Protein AF-A0A0M9DZN5-F1 (afdb_monomer_lite)

Foldseek 3Di:
DDDDDDDPDDDPPDPFAAQDLPPSPFGWDWDADPVRQTWIATPDPVGGDIGSFRWHQDADPPPRDRIWGWDQDPNFTKTARPDPVDGDIGTPVPVPVPPPPPPDDDDDDDDDDDDDDDDDDDDDDDDDDDDDDD

pLDDT: mean 73.16, std 16.52, range [38.44, 91.0]

Structure (mmCIF, N/CA/C/O backbone):
data_AF-A0A0M9DZN5-F1
#
_entry.id   AF-A0A0M9DZN5-F1
#
loop_
_atom_site.group_PDB
_atom_site.id
_atom_site.type_symbol
_atom_site.label_atom_id
_atom_site.label_alt_id
_atom_site.label_comp_id
_atom_site.label_asym_id
_atom_site.label_entity_id
_atom_site.label_seq_id
_atom_site.pdbx_PDB_ins_code
_atom_site.Cartn_x
_atom_site.Cartn_y
_atom_site.Cartn_z
_atom_site.occupancy
_atom_site.B_iso_or_equiv
_atom_site.auth_seq_id
_atom_site.auth_comp_id
_atom_site.auth_asym_id
_atom_site.auth_atom_id
_atom_site.pdbx_PDB_model_num
ATOM 1 N N . MET A 1 1 ? 23.462 50.304 5.799 1.00 62.47 1 MET A N 1
ATOM 2 C CA . MET A 1 1 ? 22.138 49.806 5.369 1.00 62.47 1 MET A CA 1
ATOM 3 C C . MET A 1 1 ? 22.236 48.296 5.269 1.00 62.47 1 MET A C 1
ATOM 5 O O . MET A 1 1 ? 23.051 47.802 4.502 1.00 62.47 1 MET A O 1
ATOM 9 N N . GLN A 1 2 ? 21.535 47.593 6.156 1.00 54.62 2 GLN A N 1
ATOM 10 C CA . GLN A 1 2 ? 21.585 46.137 6.301 1.00 54.62 2 GLN A CA 1
ATOM 11 C C . GLN A 1 2 ? 20.916 45.485 5.085 1.00 54.62 2 GLN A C 1
ATOM 13 O O . GLN A 1 2 ? 19.789 45.842 4.753 1.00 54.62 2 GLN A O 1
ATOM 18 N N . GLN A 1 3 ? 21.599 44.556 4.417 1.00 59.00 3 GLN A N 1
ATOM 19 C CA . GLN A 1 3 ? 20.988 43.719 3.384 1.00 59.00 3 GLN A CA 1
ATOM 20 C C . GLN A 1 3 ? 20.666 42.361 4.004 1.00 59.00 3 GLN A C 1
ATOM 22 O O . GLN A 1 3 ? 21.517 41.482 4.100 1.00 59.00 3 GLN A O 1
ATOM 27 N N . SER A 1 4 ? 19.429 42.226 4.471 1.00 64.88 4 SER A N 1
ATOM 28 C CA . SER A 1 4 ? 18.853 40.961 4.917 1.00 64.88 4 SER A CA 1
ATOM 29 C C . SER A 1 4 ? 18.334 40.210 3.693 1.00 64.88 4 SER A C 1
ATOM 31 O O . SER A 1 4 ? 17.321 40.604 3.118 1.00 64.88 4 SER A O 1
ATOM 33 N N . LEU A 1 5 ? 19.008 39.135 3.284 1.00 70.44 5 LEU A N 1
ATOM 34 C CA . LEU A 1 5 ? 18.506 38.234 2.247 1.00 70.44 5 LEU A CA 1
ATOM 35 C C . LEU A 1 5 ? 18.124 36.898 2.887 1.00 70.44 5 LEU A C 1
ATOM 37 O O . LEU A 1 5 ? 18.961 36.140 3.368 1.00 70.44 5 LEU A O 1
ATOM 41 N N . ASN A 1 6 ? 16.813 36.666 2.922 1.00 66.25 6 ASN A N 1
ATOM 42 C CA . ASN A 1 6 ? 16.161 35.501 3.502 1.00 66.25 6 ASN A CA 1
ATOM 43 C C . ASN A 1 6 ? 16.467 34.224 2.703 1.00 66.25 6 ASN A C 1
ATOM 45 O O . ASN A 1 6 ? 16.288 34.177 1.484 1.00 66.25 6 ASN A O 1
ATOM 49 N N . ALA A 1 7 ? 16.872 33.171 3.414 1.00 58.88 7 ALA A N 1
ATOM 50 C CA . ALA A 1 7 ? 17.073 31.832 2.877 1.00 58.88 7 ALA A CA 1
ATOM 51 C C . ALA A 1 7 ? 15.742 31.235 2.386 1.00 58.88 7 ALA A C 1
ATOM 53 O O . ALA A 1 7 ? 14.807 31.023 3.161 1.00 58.88 7 ALA A O 1
ATOM 54 N N . LYS A 1 8 ? 15.662 30.941 1.087 1.00 58.28 8 LYS A N 1
ATOM 55 C CA . LYS A 1 8 ? 14.544 30.214 0.479 1.00 58.28 8 LYS A CA 1
ATOM 56 C C . LYS A 1 8 ? 14.625 28.746 0.913 1.00 58.28 8 LYS A C 1
ATOM 58 O O . LYS A 1 8 ? 15.401 27.977 0.356 1.00 58.28 8 LYS A O 1
ATOM 63 N N . ARG A 1 9 ? 13.842 28.358 1.924 1.00 55.88 9 ARG A N 1
ATOM 64 C CA . ARG A 1 9 ? 13.591 26.946 2.251 1.00 55.88 9 ARG A CA 1
ATOM 65 C C . ARG A 1 9 ? 12.783 26.338 1.104 1.00 55.88 9 ARG A C 1
ATOM 67 O O . ARG A 1 9 ? 11.615 26.674 0.935 1.00 55.88 9 ARG A O 1
ATOM 74 N N . GLY A 1 10 ? 13.417 25.494 0.293 1.00 50.22 10 GLY A N 1
ATOM 75 C CA . GLY A 1 10 ? 12.730 24.703 -0.722 1.00 50.22 10 GLY A CA 1
ATOM 76 C C . GLY A 1 10 ? 11.828 23.682 -0.040 1.00 50.22 10 GLY A C 1
ATOM 77 O O . GLY A 1 10 ? 12.322 22.739 0.573 1.00 50.22 10 GLY A O 1
ATOM 78 N N . LEU A 1 11 ? 10.512 23.878 -0.117 1.00 54.41 11 LEU A N 1
ATOM 79 C CA . LEU A 1 11 ? 9.567 22.805 0.162 1.00 54.41 11 LEU A CA 1
ATOM 80 C C . LEU A 1 11 ? 9.690 21.795 -0.982 1.00 54.41 11 LEU A C 1
ATOM 82 O O . LEU A 1 11 ? 9.302 22.082 -2.112 1.00 54.41 11 LEU A O 1
ATOM 86 N N . ASN A 1 12 ? 10.278 20.637 -0.691 1.00 54.31 12 ASN A N 1
ATOM 87 C CA . ASN A 1 12 ? 10.270 19.484 -1.581 1.00 54.31 12 ASN A CA 1
ATOM 88 C C . ASN A 1 12 ? 8.820 18.977 -1.625 1.00 54.31 12 ASN A C 1
ATOM 90 O O . ASN A 1 12 ? 8.326 18.409 -0.652 1.00 54.31 12 ASN A O 1
ATOM 94 N N . GLN A 1 13 ? 8.101 19.299 -2.698 1.00 45.56 13 GLN A N 1
ATOM 95 C CA . GLN A 1 13 ? 6.700 18.930 -2.886 1.00 45.56 13 GLN A CA 1
ATOM 96 C C . GLN A 1 13 ? 6.629 17.431 -3.204 1.00 45.56 13 GLN A C 1
ATOM 98 O O . GLN A 1 13 ? 6.580 17.027 -4.364 1.00 45.56 13 GLN A O 1
ATOM 103 N N . LYS A 1 14 ? 6.688 16.589 -2.165 1.00 50.66 14 LYS A N 1
ATOM 104 C CA . LYS A 1 14 ? 6.402 15.158 -2.285 1.00 50.66 14 LYS A CA 1
ATOM 105 C C . LYS A 1 14 ? 4.926 15.001 -2.656 1.00 50.66 14 LYS A C 1
ATOM 107 O O . LYS A 1 14 ? 4.047 15.473 -1.939 1.00 50.66 14 LYS A O 1
ATOM 112 N N . LYS A 1 15 ? 4.702 14.405 -3.830 1.00 48.53 15 LYS A N 1
ATOM 113 C CA . LYS A 1 15 ? 3.405 14.120 -4.456 1.00 48.53 15 LYS A CA 1
ATOM 114 C C . LYS A 1 15 ? 2.445 13.534 -3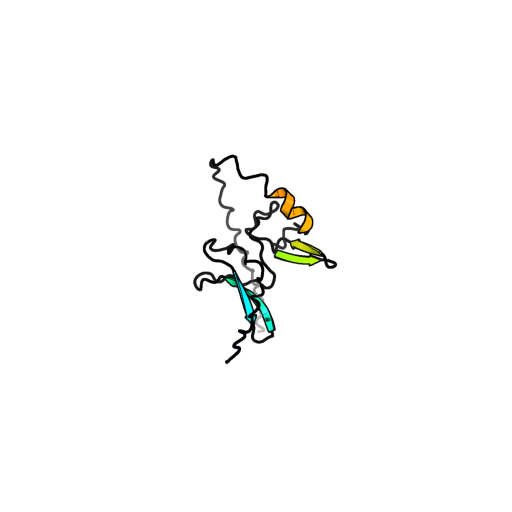.417 1.00 48.53 15 LYS A C 1
ATOM 116 O O . LYS A 1 15 ? 2.821 12.599 -2.712 1.00 48.53 15 LYS A O 1
ATOM 121 N N . GLU A 1 16 ? 1.259 14.130 -3.311 1.00 55.12 16 GLU A N 1
ATOM 122 C CA . GLU A 1 16 ? 0.349 13.908 -2.191 1.00 55.12 16 GLU A CA 1
ATOM 123 C C . GLU A 1 16 ? -0.001 12.429 -1.975 1.00 55.12 16 GLU A C 1
ATOM 125 O O . GLU A 1 16 ? -0.159 11.664 -2.931 1.00 55.12 16 GLU A O 1
ATOM 130 N N . PRO A 1 17 ? -0.140 12.020 -0.710 1.00 56.41 17 PRO A N 1
ATOM 131 C CA . PRO A 1 17 ? -0.500 10.664 -0.370 1.00 56.41 17 PRO A CA 1
ATOM 132 C C . PRO A 1 17 ? -1.989 10.401 -0.615 1.00 56.41 17 PRO A C 1
ATOM 134 O O . PRO A 1 17 ? -2.870 10.997 0.007 1.00 56.41 17 PRO A O 1
ATOM 137 N N . THR A 1 18 ? -2.218 9.442 -1.508 1.00 69.38 18 THR A N 1
ATOM 138 C CA . THR A 1 18 ? -3.409 8.617 -1.715 1.00 69.38 18 THR A CA 1
ATOM 139 C C . THR A 1 18 ? -4.345 8.530 -0.497 1.00 69.38 18 THR A C 1
ATOM 141 O O . THR A 1 18 ? -3.901 8.290 0.633 1.00 69.38 18 THR A O 1
ATOM 144 N N . SER A 1 19 ? -5.657 8.661 -0.721 1.00 79.31 19 SER A N 1
ATOM 145 C CA . SER A 1 19 ? -6.683 8.447 0.310 1.00 79.31 19 SER A CA 1
ATOM 146 C C . SER A 1 19 ? -6.592 7.041 0.915 1.00 79.31 19 SER A C 1
ATOM 148 O O . SER A 1 19 ? -6.377 6.055 0.213 1.00 79.31 19 SER A O 1
ATOM 150 N N . CYS A 1 20 ? -6.775 6.920 2.233 1.00 83.00 20 CYS A N 1
ATOM 151 C CA . CYS A 1 20 ? -6.683 5.627 2.904 1.00 83.00 20 CYS A CA 1
ATOM 152 C C . CYS A 1 20 ? -7.771 4.651 2.406 1.00 83.00 20 CYS A C 1
ATOM 154 O O . CYS A 1 20 ? -8.957 4.965 2.522 1.00 83.00 20 CYS A O 1
ATOM 156 N N . PRO A 1 21 ? -7.416 3.433 1.951 1.00 78.31 21 PRO A N 1
ATOM 157 C CA . PRO A 1 21 ? -8.376 2.479 1.388 1.00 78.31 21 PRO A CA 1
ATOM 158 C C . PRO A 1 21 ? -9.239 1.759 2.433 1.00 78.31 21 PRO A C 1
ATOM 160 O O . PRO A 1 21 ? -10.078 0.945 2.068 1.00 78.31 21 PRO A O 1
ATOM 163 N N . LEU A 1 22 ? -9.007 1.994 3.730 1.00 81.25 22 LEU A N 1
ATOM 164 C CA . LEU A 1 22 ? -9.809 1.415 4.813 1.00 81.25 22 LEU A CA 1
ATOM 165 C C . LEU A 1 22 ? -10.860 2.386 5.350 1.00 81.25 22 LEU A C 1
ATOM 167 O O . LEU A 1 22 ? -11.986 1.971 5.614 1.00 81.25 22 LEU A O 1
ATOM 171 N N . CYS A 1 23 ? -10.493 3.654 5.559 1.00 82.50 23 CYS A N 1
ATOM 172 C CA . CYS A 1 23 ? -11.410 4.652 6.109 1.00 82.50 23 CYS A CA 1
ATOM 173 C C . CYS A 1 23 ? -11.946 5.632 5.062 1.00 82.50 23 CYS A C 1
ATOM 175 O O . CYS A 1 23 ? -12.974 6.241 5.325 1.00 82.50 23 CYS A O 1
ATOM 177 N N . HIS A 1 24 ? -11.291 5.800 3.905 1.00 78.50 24 HIS A N 1
ATOM 178 C CA . HIS A 1 24 ? -11.628 6.788 2.862 1.00 78.50 24 HIS A CA 1
ATOM 179 C C . HIS A 1 24 ? -11.743 8.248 3.348 1.00 78.50 24 HIS A C 1
ATOM 181 O O . HIS A 1 24 ? -12.198 9.112 2.606 1.00 78.50 24 HIS A O 1
ATOM 187 N N . GLN A 1 25 ? -11.352 8.530 4.590 1.00 77.62 25 GLN A N 1
ATOM 188 C CA . GLN A 1 25 ? -11.535 9.823 5.254 1.00 77.62 25 GLN A CA 1
ATOM 189 C C . GLN A 1 25 ? -10.247 10.636 5.284 1.00 77.62 25 GLN A C 1
ATOM 191 O O . GLN A 1 25 ? -10.271 11.847 5.091 1.00 77.62 25 GLN A O 1
ATOM 196 N N . ASP A 1 26 ? -9.130 9.956 5.525 1.00 82.19 26 ASP A N 1
ATOM 197 C CA . ASP A 1 26 ? -7.843 10.579 5.784 1.00 82.19 26 ASP A CA 1
ATOM 198 C C . ASP A 1 26 ? -6.800 10.131 4.765 1.00 82.19 26 ASP A C 1
ATOM 200 O O . ASP A 1 26 ? -6.852 9.021 4.221 1.00 82.19 26 ASP A O 1
ATOM 204 N N . SER A 1 27 ? -5.816 10.994 4.548 1.00 85.12 27 SER A N 1
ATOM 205 C CA . SER A 1 27 ? -4.651 10.689 3.730 1.00 85.12 27 SER A CA 1
ATOM 206 C C . SER A 1 27 ? -3.669 9.783 4.471 1.00 85.12 27 SER A C 1
ATOM 208 O O . SER A 1 27 ? -3.641 9.688 5.706 1.00 85.12 27 SER A O 1
ATOM 210 N N . ILE A 1 28 ? -2.849 9.103 3.686 1.00 87.44 28 ILE A N 1
ATOM 211 C CA . ILE A 1 28 ? -1.741 8.287 4.175 1.00 87.44 28 ILE A CA 1
ATOM 212 C C . ILE A 1 28 ? -0.549 9.211 4.466 1.00 87.44 28 ILE A C 1
ATOM 214 O O . ILE A 1 28 ? -0.462 10.302 3.929 1.00 87.44 28 ILE A O 1
ATOM 218 N N . ILE A 1 29 ? 0.348 8.845 5.365 1.00 87.62 29 ILE A N 1
ATOM 219 C CA . ILE A 1 29 ? 1.559 9.605 5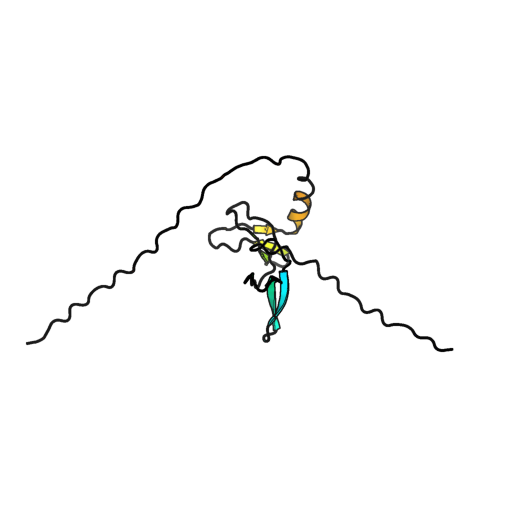.667 1.00 87.62 29 ILE A CA 1
ATOM 220 C C . ILE A 1 29 ? 2.762 8.679 5.570 1.00 87.62 29 ILE A C 1
ATOM 222 O O . ILE A 1 29 ? 2.687 7.504 5.932 1.00 87.62 29 ILE A O 1
ATOM 226 N N . GLU A 1 30 ? 3.862 9.217 5.061 1.00 88.44 30 GLU A N 1
ATOM 227 C CA . GLU A 1 30 ? 5.159 8.553 5.073 1.00 88.44 30 GLU A CA 1
ATOM 228 C C . GLU A 1 30 ? 5.800 8.765 6.443 1.00 88.44 30 GLU A C 1
ATOM 230 O O . GLU A 1 30 ? 5.979 9.900 6.888 1.00 88.44 30 GLU A O 1
ATOM 235 N N . MET A 1 31 ? 6.134 7.671 7.115 1.00 88.00 31 MET A N 1
ATOM 236 C CA . MET A 1 31 ? 6.837 7.678 8.390 1.00 88.00 31 MET A CA 1
ATOM 237 C C . MET A 1 31 ? 8.083 6.804 8.309 1.00 88.00 31 MET A C 1
ATOM 239 O O . MET A 1 31 ? 8.145 5.838 7.552 1.00 88.00 31 MET A O 1
ATOM 243 N N . GLU A 1 32 ? 9.079 7.129 9.123 1.00 90.12 32 GLU A N 1
ATOM 244 C CA . GLU A 1 32 ? 10.331 6.386 9.205 1.00 90.12 32 GLU A CA 1
ATOM 245 C C . GLU A 1 32 ? 10.372 5.611 10.520 1.00 90.12 32 GLU A C 1
ATOM 247 O O . GLU A 1 32 ? 10.033 6.119 11.591 1.00 90.12 32 GLU A O 1
ATOM 252 N N . THR A 1 33 ? 10.752 4.338 10.452 1.00 91.00 33 THR A N 1
ATOM 253 C CA . THR A 1 33 ? 10.992 3.537 11.659 1.00 91.00 33 THR A CA 1
ATOM 254 C C . THR A 1 33 ? 12.369 3.880 12.231 1.00 91.00 33 THR A C 1
ATOM 256 O O . THR A 1 33 ? 13.258 4.303 11.500 1.00 91.00 33 THR A O 1
ATOM 259 N N . SER A 1 34 ? 12.616 3.570 13.509 1.00 88.62 34 SER A N 1
ATOM 260 C CA . SER A 1 34 ? 13.965 3.602 14.115 1.00 88.62 34 SER A CA 1
ATOM 261 C C . SER A 1 34 ? 15.026 2.791 13.346 1.00 88.62 34 SER A C 1
ATOM 263 O O . SER A 1 34 ? 16.209 2.895 13.648 1.00 88.62 34 SER A O 1
ATOM 265 N N . SER A 1 35 ? 14.604 1.950 12.403 1.00 88.31 35 SER A N 1
ATOM 266 C CA . SER A 1 35 ? 15.452 1.157 11.514 1.00 88.31 35 SER A CA 1
ATOM 267 C C . SER A 1 35 ? 15.624 1.779 10.118 1.00 88.31 35 SER A C 1
ATOM 269 O O . SER A 1 35 ? 15.942 1.038 9.194 1.00 88.31 35 SER A O 1
ATOM 271 N N . GLU A 1 36 ? 15.335 3.076 9.938 1.00 88.56 36 GLU A N 1
ATOM 272 C CA . GLU A 1 36 ? 15.436 3.823 8.660 1.00 88.56 36 GLU A CA 1
ATOM 273 C C . GLU A 1 36 ? 14.591 3.258 7.504 1.00 88.56 36 GLU A C 1
ATOM 275 O O . GLU A 1 36 ? 14.775 3.597 6.339 1.00 88.56 36 GLU A O 1
ATOM 280 N N . LYS A 1 37 ? 13.616 2.397 7.806 1.00 89.88 37 LYS A N 1
ATOM 281 C CA . LYS A 1 37 ? 12.647 1.925 6.813 1.00 89.88 37 LYS A CA 1
ATOM 282 C C . LYS A 1 37 ? 11.456 2.867 6.765 1.00 89.88 37 LYS A C 1
ATOM 284 O O . LYS A 1 37 ? 10.853 3.140 7.809 1.00 89.88 37 LYS A O 1
ATOM 289 N N . ILE A 1 38 ? 11.109 3.299 5.557 1.00 90.19 38 ILE A N 1
ATOM 290 C CA . ILE A 1 38 ? 9.900 4.073 5.286 1.00 90.19 38 ILE A CA 1
ATOM 291 C C . ILE A 1 38 ? 8.701 3.125 5.318 1.00 90.19 38 ILE A C 1
ATOM 293 O O . ILE A 1 38 ? 8.761 2.005 4.811 1.00 90.19 38 ILE A O 1
ATOM 297 N N . TYR A 1 39 ? 7.620 3.572 5.943 1.00 91.00 39 TYR A N 1
ATOM 298 C CA . TYR A 1 39 ? 6.327 2.916 5.908 1.00 91.00 39 TYR A CA 1
ATOM 299 C C . TYR A 1 39 ? 5.224 3.953 5.736 1.00 91.00 39 TYR A C 1
ATOM 301 O O . TYR A 1 39 ? 5.353 5.120 6.105 1.00 91.00 39 TYR A O 1
ATOM 309 N N . TYR A 1 40 ? 4.119 3.495 5.177 1.00 89.25 40 TYR A N 1
ATOM 310 C CA . TYR A 1 40 ? 2.947 4.289 4.877 1.00 89.25 40 TYR A CA 1
ATOM 311 C C . TYR A 1 40 ? 1.865 3.962 5.898 1.00 89.25 40 TYR A C 1
ATOM 313 O O . TYR A 1 40 ? 1.399 2.822 5.966 1.00 89.25 40 TYR A O 1
ATOM 321 N N . SER A 1 41 ? 1.450 4.941 6.696 1.00 88.56 41 SER A N 1
ATOM 322 C CA . SER A 1 41 ? 0.388 4.762 7.690 1.00 88.56 41 SER A CA 1
ATOM 323 C C . SER A 1 41 ? -0.773 5.714 7.455 1.00 88.56 41 SER A C 1
ATOM 325 O O . SER A 1 41 ? -0.591 6.806 6.931 1.00 88.56 41 SER A O 1
ATOM 327 N N . CYS A 1 42 ? -1.983 5.345 7.869 1.00 89.12 42 CYS A N 1
ATOM 328 C CA . CYS A 1 42 ? -3.072 6.324 7.910 1.00 89.12 42 CYS A CA 1
ATOM 329 C C . CYS A 1 42 ? -2.765 7.410 8.955 1.00 89.12 42 CYS A C 1
ATOM 331 O O . CYS A 1 42 ? -2.206 7.114 10.009 1.00 89.12 42 CYS A O 1
ATOM 333 N N . LYS A 1 43 ? -3.152 8.661 8.676 1.00 87.19 43 LYS A N 1
ATOM 334 C CA . LYS A 1 43 ? -3.042 9.775 9.632 1.00 87.19 43 LYS A CA 1
ATOM 335 C C . LYS A 1 43 ? -3.921 9.596 10.878 1.00 87.19 43 LYS A C 1
ATOM 337 O O . LYS A 1 43 ? -3.658 10.205 11.907 1.00 87.19 43 LYS A O 1
ATOM 342 N N . ASN A 1 44 ? -4.983 8.804 10.777 1.00 86.81 44 ASN A N 1
ATOM 343 C CA . ASN A 1 44 ? -5.984 8.654 11.824 1.00 86.81 44 ASN A CA 1
ATOM 344 C C . ASN A 1 44 ? -5.655 7.488 12.760 1.00 86.81 44 ASN A C 1
ATOM 346 O O . ASN A 1 44 ? -5.628 6.339 12.325 1.00 86.81 44 ASN A O 1
ATOM 350 N N . ASP A 1 45 ? -5.505 7.764 14.057 1.00 82.31 45 ASP A N 1
ATOM 351 C CA . ASP A 1 45 ? -5.234 6.757 15.093 1.00 82.31 45 ASP A CA 1
ATOM 352 C C . ASP A 1 45 ? -6.317 5.669 15.214 1.00 82.31 45 ASP A C 1
ATOM 354 O O . ASP A 1 45 ? -6.048 4.554 15.675 1.00 82.31 45 ASP A O 1
ATOM 358 N N . ALA A 1 46 ? -7.553 5.951 14.787 1.00 86.00 46 ALA A N 1
ATOM 359 C CA . ALA A 1 46 ? -8.613 4.945 14.736 1.00 86.00 46 ALA A CA 1
ATOM 360 C C . ALA A 1 46 ? -8.393 3.922 13.603 1.00 86.00 46 ALA A C 1
ATOM 362 O O . ALA A 1 46 ? -8.850 2.778 13.696 1.00 86.00 46 ALA A O 1
ATOM 363 N N . CYS A 1 47 ? -7.675 4.311 12.545 1.00 85.56 47 CYS A N 1
ATOM 364 C CA . CYS A 1 47 ? -7.405 3.497 11.369 1.00 85.56 47 CYS A CA 1
ATOM 365 C C . CYS A 1 47 ? -5.989 2.905 11.432 1.00 85.56 47 CYS A C 1
ATOM 367 O O . CYS A 1 47 ? -4.996 3.547 11.105 1.00 85.56 47 CYS A O 1
ATOM 369 N N . LYS A 1 48 ? -5.884 1.624 11.800 1.00 84.56 48 LYS A N 1
ATOM 370 C CA . LYS A 1 48 ? -4.602 0.899 11.923 1.00 84.56 48 LYS A CA 1
ATOM 371 C C . LYS A 1 48 ? -4.055 0.401 10.577 1.00 84.56 48 LYS A C 1
ATOM 373 O O . LYS A 1 48 ? -3.638 -0.751 10.466 1.00 84.56 48 LYS A O 1
ATOM 378 N N . PHE A 1 49 ? -4.114 1.234 9.542 1.00 88.94 49 PHE A N 1
ATOM 379 C CA . PHE A 1 49 ? -3.535 0.911 8.241 1.00 88.94 49 PHE A CA 1
ATOM 380 C C . PHE A 1 49 ? -2.026 1.158 8.263 1.00 88.94 49 PHE A C 1
ATOM 382 O O . PHE A 1 49 ? -1.596 2.263 8.592 1.00 88.94 49 PHE A O 1
ATOM 389 N N . ILE A 1 50 ? -1.244 0.140 7.901 1.00 89.31 50 ILE A N 1
ATOM 390 C CA . ILE A 1 50 ? 0.215 0.204 7.769 1.00 89.31 50 ILE A CA 1
ATOM 391 C C . ILE A 1 50 ? 0.605 -0.606 6.528 1.00 89.31 50 ILE A C 1
ATOM 393 O O . ILE A 1 50 ? 0.205 -1.766 6.408 1.00 89.31 50 ILE A O 1
ATOM 397 N N . SER A 1 51 ? 1.388 -0.007 5.632 1.00 88.25 51 SER A N 1
ATOM 398 C CA . SER A 1 51 ? 1.936 -0.634 4.425 1.00 88.25 51 SER A CA 1
ATOM 399 C C . SER A 1 51 ? 3.424 -0.314 4.284 1.00 88.25 51 SER A C 1
ATOM 401 O O . SER A 1 51 ? 3.874 0.747 4.709 1.00 88.25 51 SER A O 1
ATOM 403 N N . TRP A 1 52 ? 4.186 -1.234 3.699 1.00 88.88 52 TRP A N 1
ATOM 404 C CA . TRP A 1 52 ? 5.606 -1.028 3.390 1.00 88.88 52 TRP A CA 1
ATOM 405 C C . TRP A 1 52 ? 5.781 -0.347 2.037 1.00 88.88 52 TRP A C 1
ATOM 407 O O . TRP A 1 52 ? 6.555 0.594 1.911 1.00 88.88 52 TRP A O 1
ATOM 417 N N . ASP A 1 53 ? 4.990 -0.782 1.064 1.00 88.62 53 ASP A N 1
ATOM 418 C CA . ASP A 1 53 ? 4.944 -0.215 -0.274 1.00 88.62 53 ASP A CA 1
ATOM 419 C C . ASP A 1 53 ? 3.889 0.882 -0.353 1.00 88.62 53 ASP A C 1
ATOM 421 O O . ASP A 1 53 ? 2.929 0.909 0.436 1.00 88.62 53 ASP A O 1
ATOM 425 N N . LYS A 1 54 ? 4.061 1.779 -1.323 1.00 86.56 54 LYS A N 1
ATOM 426 C CA . LYS A 1 54 ? 3.159 2.905 -1.521 1.00 86.56 54 LYS A CA 1
ATOM 427 C C . LYS A 1 54 ? 1.815 2.400 -2.051 1.00 86.56 54 LYS A C 1
ATOM 429 O O . LYS A 1 54 ? 1.768 1.804 -3.128 1.00 86.56 54 LYS A O 1
ATOM 434 N N . PRO A 1 55 ? 0.710 2.619 -1.324 1.00 88.69 55 PRO A N 1
ATOM 435 C CA . PRO A 1 55 ? -0.603 2.211 -1.789 1.00 88.69 55 PRO A CA 1
ATOM 436 C C . PRO A 1 55 ? -1.185 3.237 -2.768 1.00 88.69 55 PRO A C 1
ATOM 438 O O . PRO A 1 55 ? -1.022 4.452 -2.617 1.00 88.69 55 PRO A O 1
ATOM 441 N N . PHE A 1 56 ? -1.929 2.724 -3.736 1.00 85.94 56 PHE A N 1
ATOM 442 C CA . PHE A 1 56 ? -2.658 3.475 -4.748 1.00 85.94 56 PHE A CA 1
ATOM 443 C C . PHE A 1 56 ? -4.161 3.200 -4.598 1.00 85.94 56 PHE A C 1
ATOM 445 O O . PHE A 1 56 ? -4.562 2.042 -4.466 1.00 85.94 56 PHE A O 1
ATOM 452 N N . ASP A 1 57 ? -4.996 4.246 -4.592 1.00 82.38 57 ASP A N 1
ATOM 453 C CA . ASP A 1 57 ? -6.435 4.193 -4.251 1.00 82.38 57 ASP A CA 1
ATOM 454 C C . ASP A 1 57 ? -7.308 3.510 -5.315 1.00 82.38 57 ASP A C 1
ATOM 456 O O . ASP A 1 57 ? -8.535 3.478 -5.207 1.00 82.38 57 ASP A O 1
ATOM 460 N N . GLN A 1 58 ? -6.690 2.931 -6.339 1.00 84.06 58 GLN A N 1
ATOM 461 C CA . GLN A 1 58 ? -7.401 2.265 -7.412 1.00 84.06 58 GLN A CA 1
ATOM 462 C C . GLN A 1 58 ? -7.824 0.852 -7.025 1.00 84.06 58 GLN A C 1
ATOM 464 O O . GLN A 1 58 ? -7.065 0.060 -6.457 1.00 84.06 58 GLN A O 1
ATOM 469 N N . LYS A 1 59 ? -9.063 0.516 -7.391 1.00 85.25 59 LYS A N 1
ATOM 470 C CA . LYS A 1 59 ? -9.609 -0.824 -7.190 1.00 85.25 59 LYS A CA 1
ATOM 471 C C . LYS A 1 59 ? -9.057 -1.790 -8.229 1.00 85.25 59 LYS A C 1
ATOM 473 O O . LYS A 1 59 ? -8.939 -1.465 -9.407 1.00 85.25 59 LYS A O 1
ATOM 478 N N . CYS A 1 60 ? -8.772 -3.017 -7.804 1.00 88.12 60 CYS A N 1
ATOM 479 C CA . CYS A 1 60 ? -8.316 -4.054 -8.724 1.00 88.12 60 CYS A CA 1
ATOM 480 C C . CYS A 1 60 ? -9.496 -4.616 -9.546 1.00 88.12 60 CYS A C 1
ATOM 482 O O . CYS A 1 60 ? -10.394 -5.208 -8.945 1.00 88.12 60 CYS A O 1
ATOM 484 N N . PRO A 1 61 ? -9.473 -4.570 -10.895 1.00 86.62 61 PRO A N 1
ATOM 485 C CA . PRO A 1 61 ? -10.576 -5.061 -11.734 1.00 86.62 61 PRO A CA 1
ATOM 486 C C . PRO A 1 61 ? -10.714 -6.592 -11.754 1.00 86.62 61 PRO A C 1
ATOM 488 O O . PRO A 1 61 ? -11.712 -7.118 -12.234 1.00 86.62 61 PRO A O 1
ATOM 491 N N . LYS A 1 62 ? -9.709 -7.334 -11.268 1.00 86.19 62 LYS A N 1
ATOM 492 C CA . LYS A 1 62 ? -9.732 -8.808 -11.238 1.00 86.19 62 LYS A CA 1
ATOM 493 C C . LYS A 1 62 ? -10.302 -9.389 -9.941 1.00 86.19 62 LYS A C 1
ATOM 495 O O . LYS A 1 62 ? -10.784 -10.517 -9.950 1.00 86.19 62 LYS A O 1
ATOM 500 N N . CYS A 1 63 ? -10.167 -8.687 -8.816 1.00 86.38 63 CYS A N 1
ATOM 501 C CA . CYS A 1 63 ? -10.493 -9.244 -7.497 1.00 86.38 63 CYS A CA 1
ATOM 502 C C . CYS A 1 63 ? -11.208 -8.271 -6.555 1.00 86.38 63 CYS A C 1
ATOM 504 O O . CYS A 1 63 ? -11.362 -8.594 -5.376 1.00 86.38 63 CYS A O 1
ATOM 506 N N . ASP A 1 64 ? -11.589 -7.092 -7.053 1.00 85.00 64 ASP A N 1
ATOM 507 C CA . ASP A 1 64 ? -12.266 -6.033 -6.297 1.00 85.00 64 ASP A CA 1
ATOM 508 C C . ASP A 1 64 ? -11.526 -5.626 -5.016 1.00 85.00 64 ASP A C 1
ATOM 510 O O . ASP A 1 64 ? -12.121 -5.188 -4.028 1.00 85.00 64 ASP A O 1
ATOM 514 N N . ASN A 1 65 ? -10.197 -5.771 -5.012 1.00 86.44 65 ASN A N 1
ATOM 515 C CA . ASN A 1 65 ? -9.402 -5.276 -3.902 1.00 86.44 65 ASN A CA 1
ATOM 516 C C . ASN A 1 65 ? -9.466 -3.747 -3.852 1.00 86.44 65 ASN A C 1
ATOM 518 O O . ASN A 1 65 ? -9.497 -3.090 -4.889 1.00 86.44 65 ASN A O 1
ATOM 522 N N . GLN A 1 66 ? -9.445 -3.202 -2.638 1.00 85.38 66 GLN A N 1
ATOM 523 C CA . GLN A 1 66 ? -9.664 -1.776 -2.376 1.00 85.38 66 GLN A CA 1
ATOM 524 C C . GLN A 1 66 ? -8.498 -0.881 -2.811 1.00 85.38 66 GLN A C 1
ATOM 526 O O . GLN A 1 66 ? -8.696 0.317 -2.956 1.00 85.38 66 GLN A O 1
ATOM 531 N N . PHE A 1 67 ? -7.301 -1.447 -2.975 1.00 87.44 67 PHE A N 1
ATOM 532 C CA . PHE A 1 67 ? -6.098 -0.710 -3.352 1.00 87.44 67 PHE A CA 1
ATOM 533 C C . PHE A 1 67 ? -5.119 -1.584 -4.139 1.00 87.44 67 PHE A C 1
ATOM 535 O O . PHE A 1 67 ? -5.163 -2.823 -4.073 1.00 87.44 67 PHE A O 1
ATOM 542 N N . LEU A 1 68 ? -4.207 -0.920 -4.838 1.00 88.88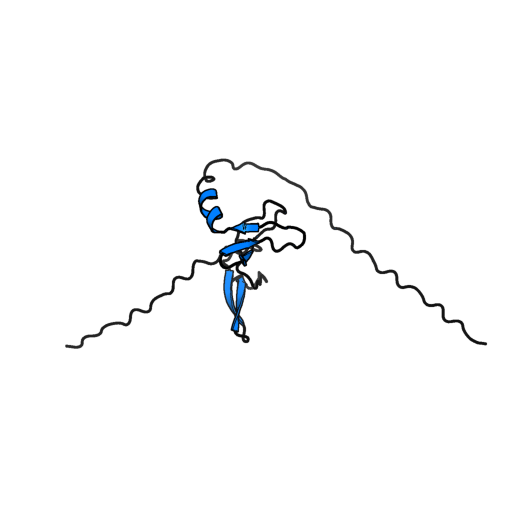 68 LEU A N 1
ATOM 543 C CA . LEU A 1 68 ? -3.021 -1.502 -5.462 1.00 88.88 68 LEU A CA 1
ATOM 544 C C . LEU A 1 68 ? -1.763 -1.001 -4.743 1.00 88.88 68 LEU A C 1
ATOM 546 O O . LEU A 1 68 ? -1.833 -0.069 -3.943 1.00 88.88 68 LEU A O 1
ATOM 550 N N . ILE A 1 69 ? -0.630 -1.646 -4.988 1.00 90.00 69 ILE A N 1
ATOM 551 C CA . ILE A 1 69 ? 0.679 -1.233 -4.473 1.00 90.00 69 ILE A CA 1
ATOM 552 C C . ILE A 1 69 ? 1.596 -0.881 -5.637 1.00 90.00 69 ILE A C 1
ATOM 554 O O . ILE A 1 69 ? 1.558 -1.549 -6.665 1.00 90.00 69 ILE A O 1
ATOM 558 N N . GLU A 1 70 ? 2.384 0.173 -5.480 1.00 88.69 70 GLU A N 1
ATOM 559 C CA . GLU A 1 70 ? 3.432 0.557 -6.425 1.00 88.69 70 GLU A CA 1
ATOM 560 C C . GLU A 1 70 ? 4.699 -0.243 -6.115 1.00 88.69 70 GLU A C 1
ATOM 562 O O . GLU A 1 70 ? 5.183 -0.224 -4.982 1.00 88.69 70 GLU A O 1
ATOM 567 N N . VAL A 1 71 ? 5.195 -0.971 -7.111 1.00 89.25 71 VAL A N 1
ATOM 568 C CA . VAL A 1 71 ? 6.412 -1.781 -7.048 1.00 89.25 71 VAL A CA 1
ATOM 569 C C . VAL A 1 71 ? 7.249 -1.465 -8.278 1.00 89.25 71 VAL A C 1
ATOM 571 O O . VAL A 1 71 ? 6.733 -1.456 -9.392 1.00 89.25 71 VAL A O 1
ATOM 574 N N . ASP A 1 72 ? 8.541 -1.231 -8.088 1.00 89.94 72 ASP A N 1
ATOM 575 C CA . ASP A 1 72 ? 9.476 -1.069 -9.195 1.00 89.94 72 ASP A CA 1
ATOM 576 C C . ASP A 1 72 ? 9.877 -2.443 -9.748 1.00 89.94 72 ASP A C 1
ATOM 578 O O . ASP A 1 72 ? 10.546 -3.235 -9.074 1.00 89.94 72 ASP A O 1
ATOM 582 N N . VAL A 1 73 ? 9.475 -2.727 -10.985 1.00 89.25 73 VAL A N 1
ATOM 583 C CA . VAL A 1 73 ? 9.855 -3.932 -11.731 1.00 89.25 73 VAL A CA 1
ATOM 584 C C . VAL A 1 73 ? 10.764 -3.490 -12.871 1.00 89.25 73 VAL A C 1
ATOM 586 O O . VAL A 1 73 ? 10.376 -2.670 -13.695 1.00 89.25 73 VAL A O 1
ATOM 589 N N . ASP A 1 74 ? 12.011 -3.967 -12.879 1.00 88.94 74 ASP A N 1
ATOM 590 C CA . ASP A 1 74 ? 13.017 -3.619 -13.898 1.00 88.94 74 ASP A CA 1
ATOM 591 C C . ASP A 1 74 ? 13.266 -2.100 -14.067 1.00 88.94 74 ASP A C 1
ATOM 593 O O . ASP A 1 74 ? 13.689 -1.627 -15.120 1.00 88.94 74 ASP A O 1
ATOM 597 N N . GLY A 1 75 ? 13.059 -1.328 -12.994 1.00 87.56 75 GLY A N 1
ATOM 598 C CA . GLY A 1 75 ? 13.227 0.129 -12.989 1.00 87.56 75 GLY A CA 1
ATOM 599 C C . GLY A 1 75 ? 12.023 0.903 -13.528 1.00 87.56 75 GLY A C 1
ATOM 600 O O . GLY A 1 75 ? 12.091 2.129 -13.617 1.00 87.56 75 GLY A O 1
ATOM 601 N N . GLU A 1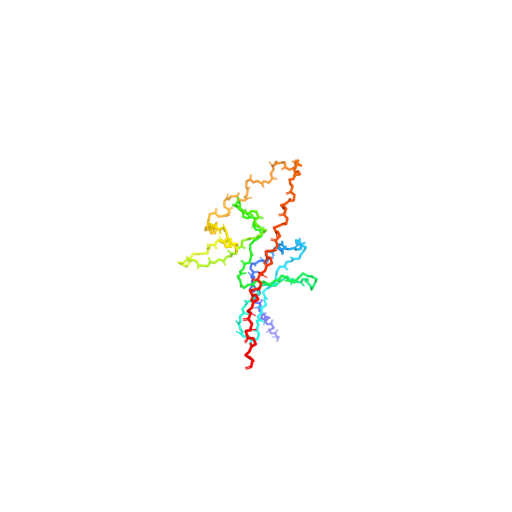 76 ? 10.932 0.211 -13.855 1.00 89.06 76 GLU A N 1
ATOM 602 C CA . GLU A 1 76 ? 9.651 0.821 -14.183 1.00 89.06 76 GLU A CA 1
ATOM 603 C C . GLU A 1 76 ? 8.679 0.680 -13.003 1.00 89.06 76 GLU A C 1
ATOM 605 O O . GLU A 1 76 ? 8.538 -0.414 -12.445 1.00 89.06 76 GLU A O 1
ATOM 610 N N . PRO A 1 77 ? 7.984 1.760 -12.608 1.00 89.31 77 PRO A N 1
ATOM 611 C CA . PRO A 1 77 ? 6.960 1.669 -11.586 1.00 89.31 77 PRO A CA 1
ATOM 612 C C . PRO A 1 77 ? 5.748 0.926 -12.153 1.00 89.31 77 PRO A C 1
ATOM 614 O O . PRO A 1 77 ? 5.221 1.244 -13.225 1.00 89.31 77 PRO A O 1
ATOM 617 N N . VAL A 1 78 ? 5.287 -0.071 -11.407 1.00 90.44 78 VAL A N 1
ATOM 618 C CA . VAL A 1 78 ? 4.182 -0.951 -11.775 1.00 90.44 78 VAL A CA 1
ATOM 619 C C . VAL A 1 78 ? 3.211 -1.058 -10.601 1.00 90.44 78 VAL A C 1
ATOM 621 O O . VAL A 1 78 ? 3.607 -1.210 -9.447 1.00 90.44 78 VAL A O 1
ATOM 624 N N .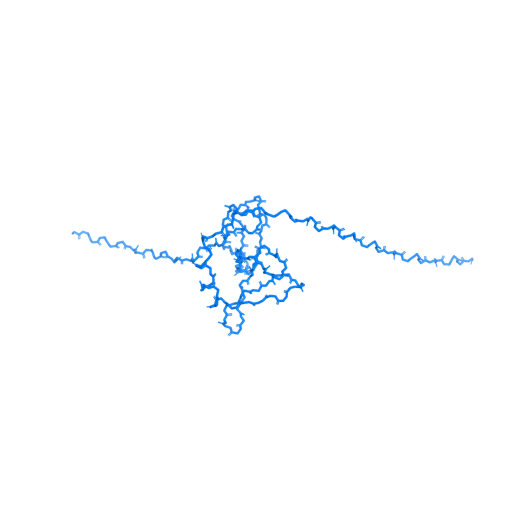 TYR A 1 79 ? 1.909 -1.003 -10.880 1.00 90.19 79 TYR A N 1
ATOM 625 C CA . TYR A 1 79 ? 0.872 -1.255 -9.888 1.00 90.19 79 TYR A CA 1
ATOM 626 C C . TYR A 1 79 ? 0.506 -2.735 -9.837 1.00 90.19 79 TYR A C 1
ATOM 628 O O . TYR A 1 79 ? -0.044 -3.301 -10.786 1.00 90.19 79 TYR A O 1
ATOM 636 N N . GLN A 1 80 ? 0.738 -3.345 -8.679 1.00 90.06 80 GLN A N 1
ATOM 637 C CA . GLN A 1 80 ? 0.461 -4.748 -8.412 1.00 90.06 80 GLN A CA 1
ATOM 638 C C . GLN A 1 80 ? -0.668 -4.911 -7.386 1.00 90.06 80 GLN A C 1
ATOM 640 O O . GLN A 1 80 ? -0.869 -4.093 -6.486 1.00 90.06 80 GLN A O 1
ATOM 645 N N . CYS A 1 81 ? -1.439 -5.996 -7.499 1.00 90.69 81 CYS A N 1
ATOM 646 C CA . CYS A 1 81 ? -2.401 -6.362 -6.462 1.00 90.69 81 CYS A CA 1
ATOM 647 C C . CYS A 1 81 ? -1.707 -7.057 -5.269 1.00 90.69 81 CYS A C 1
ATOM 649 O O . CYS A 1 81 ? -0.996 -8.038 -5.479 1.00 90.69 81 CYS A O 1
ATOM 651 N N . PRO A 1 82 ? -1.974 -6.659 -4.008 1.00 87.50 82 PRO A N 1
ATOM 652 C CA . PRO A 1 82 ? -1.391 -7.314 -2.829 1.00 87.50 82 PRO A CA 1
ATOM 653 C C . PRO A 1 82 ? -1.995 -8.698 -2.520 1.00 87.50 82 PRO A C 1
ATOM 655 O O . PRO A 1 82 ? -1.511 -9.422 -1.648 1.00 87.50 82 PRO A O 1
ATOM 658 N N . ASN A 1 83 ? -3.091 -9.082 -3.179 1.00 88.12 83 ASN A N 1
ATOM 659 C CA . ASN A 1 83 ? -3.751 -10.358 -2.930 1.00 88.12 83 ASN A CA 1
ATOM 660 C C . ASN A 1 83 ? -3.016 -11.499 -3.648 1.00 88.12 83 ASN A C 1
ATOM 662 O O . ASN A 1 83 ? -2.979 -11.534 -4.872 1.00 88.12 83 ASN A O 1
ATOM 666 N N . SER A 1 84 ? -2.541 -12.505 -2.908 1.00 82.62 84 SER A N 1
ATOM 667 C CA . SER A 1 84 ? -1.840 -13.669 -3.479 1.00 82.62 84 SER A CA 1
ATOM 668 C C . SER A 1 84 ? -2.682 -14.510 -4.450 1.00 82.62 84 SER A C 1
ATOM 670 O O . SER A 1 84 ? -2.140 -15.359 -5.150 1.00 82.62 84 SER A O 1
ATOM 672 N N . ASN A 1 85 ? -4.007 -14.333 -4.474 1.00 85.50 85 ASN A N 1
ATOM 673 C CA . ASN A 1 85 ? -4.892 -14.994 -5.437 1.00 85.50 85 ASN A CA 1
ATOM 674 C C . ASN A 1 85 ? -5.067 -14.197 -6.745 1.00 85.50 85 ASN A C 1
ATOM 676 O O . ASN A 1 85 ? -5.750 -14.660 -7.651 1.00 85.50 85 ASN A O 1
ATOM 680 N N . CYS A 1 86 ? -4.487 -12.999 -6.844 1.00 85.25 86 CYS A N 1
ATOM 681 C CA . CYS A 1 86 ? -4.682 -12.086 -7.959 1.00 85.25 86 CYS A CA 1
ATOM 682 C C . CYS A 1 86 ? -3.339 -11.656 -8.560 1.00 85.25 86 CYS A C 1
ATOM 684 O O . CYS A 1 86 ? -2.574 -10.930 -7.936 1.00 85.25 86 CYS A O 1
ATOM 686 N N . SER A 1 87 ? -3.084 -12.054 -9.805 1.00 83.44 87 SER A N 1
ATOM 687 C CA . SER A 1 87 ? -1.925 -11.611 -10.596 1.00 83.44 87 SER A CA 1
ATOM 688 C C . SER A 1 87 ? -2.332 -10.461 -11.527 1.00 83.44 87 SER A C 1
ATOM 690 O O . SER A 1 87 ? -2.343 -10.599 -12.752 1.00 83.44 87 SER A O 1
ATOM 692 N N . PHE A 1 88 ? -2.833 -9.364 -10.956 1.00 87.00 88 PHE A N 1
ATOM 693 C CA . PHE A 1 88 ? -3.068 -8.121 -11.697 1.00 87.00 88 PHE A CA 1
ATOM 694 C C . PHE A 1 88 ? -1.831 -7.235 -11.598 1.00 87.00 88 PHE A C 1
ATOM 696 O O . PHE A 1 88 ? -1.338 -7.016 -10.492 1.00 87.00 88 PHE A O 1
ATOM 703 N N . GLU A 1 89 ? -1.386 -6.746 -12.748 1.00 85.81 89 GLU A N 1
ATOM 704 C CA . GLU A 1 89 ? -0.203 -5.918 -12.921 1.00 85.81 89 GLU A CA 1
ATOM 705 C C . GLU A 1 89 ? -0.492 -4.914 -14.042 1.00 85.81 89 GLU A C 1
ATOM 707 O O . GLU A 1 89 ? -1.072 -5.291 -15.066 1.00 85.81 89 GLU A O 1
ATOM 712 N N . VAL A 1 90 ? -0.163 -3.644 -13.822 1.00 88.25 90 VAL A N 1
ATOM 713 C CA . VAL A 1 90 ? -0.304 -2.574 -14.816 1.00 88.25 90 VAL A CA 1
ATOM 714 C C . VAL A 1 90 ? 0.837 -1.578 -14.647 1.00 88.25 90 VAL A C 1
ATOM 716 O O . VAL A 1 90 ? 1.147 -1.197 -13.523 1.00 88.25 90 VAL A O 1
ATOM 719 N N . ASN A 1 91 ? 1.472 -1.167 -15.741 1.00 88.31 91 ASN A N 1
ATOM 720 C CA . ASN A 1 91 ? 2.524 -0.155 -15.700 1.00 88.31 91 ASN A CA 1
ATOM 721 C C . ASN A 1 91 ? 1.901 1.237 -15.474 1.00 88.31 91 ASN A C 1
ATOM 723 O O . ASN A 1 91 ? 0.811 1.533 -15.970 1.00 88.31 91 ASN A O 1
ATOM 727 N N . VAL A 1 92 ? 2.562 2.076 -14.671 1.00 80.38 92 VAL A N 1
ATOM 728 C CA . VAL A 1 92 ? 2.055 3.409 -14.308 1.00 80.38 92 VAL A CA 1
ATOM 729 C C . VAL A 1 92 ? 1.955 4.336 -15.523 1.00 80.38 92 VAL A C 1
ATOM 731 O O . VAL A 1 92 ? 1.035 5.147 -15.567 1.00 80.38 92 VAL A O 1
ATOM 734 N N . ALA A 1 93 ? 2.821 4.179 -16.530 1.00 75.19 93 ALA A N 1
ATOM 735 C CA . ALA A 1 93 ? 2.817 4.997 -17.747 1.00 75.19 93 ALA A CA 1
ATOM 736 C C . ALA A 1 93 ? 1.549 4.831 -18.610 1.00 75.19 93 ALA A C 1
ATOM 738 O O . ALA A 1 93 ? 1.264 5.675 -19.452 1.00 75.19 93 ALA A O 1
ATOM 739 N N . ASP A 1 94 ? 0.778 3.760 -18.403 1.00 64.94 94 ASP A N 1
ATOM 740 C CA . ASP A 1 94 ? -0.476 3.501 -19.118 1.00 64.94 94 ASP A CA 1
ATOM 741 C C . ASP A 1 94 ? -1.726 3.929 -18.319 1.00 64.94 94 ASP A C 1
ATOM 743 O O . ASP A 1 94 ? -2.862 3.762 -18.784 1.00 64.94 94 ASP A O 1
ATOM 747 N N . ALA A 1 95 ? -1.551 4.407 -17.081 1.00 58.34 95 ALA A N 1
ATOM 748 C CA . ALA A 1 95 ? -2.648 4.636 -16.142 1.00 58.34 95 ALA A CA 1
ATOM 749 C C . ALA A 1 95 ? -3.265 6.044 -16.243 1.00 58.34 95 ALA A C 1
ATOM 751 O O . ALA A 1 95 ? -4.460 6.204 -15.981 1.00 58.34 95 ALA A O 1
ATOM 752 N N . ASP A 1 96 ? -2.492 7.056 -16.643 1.00 56.25 96 ASP A N 1
ATOM 753 C CA . ASP A 1 96 ? -2.922 8.464 -16.665 1.00 56.25 96 ASP A CA 1
ATOM 754 C C . ASP A 1 96 ? -3.857 8.806 -17.841 1.00 56.25 96 ASP A C 1
ATOM 756 O O . ASP A 1 96 ? -4.760 9.631 -17.690 1.00 56.25 96 ASP A O 1
ATOM 760 N N . GLU A 1 97 ? -3.754 8.099 -18.967 1.00 54.06 97 GLU A N 1
ATOM 761 C CA . GLU A 1 97 ? -4.623 8.312 -20.138 1.00 54.06 97 GLU A CA 1
ATOM 762 C C . GLU A 1 97 ? -6.038 7.710 -19.979 1.00 54.06 97 GLU A C 1
ATOM 764 O O . GLU A 1 97 ? -6.963 8.069 -20.710 1.00 54.06 97 GLU A O 1
ATOM 769 N N . LYS A 1 98 ? -6.264 6.814 -19.004 1.00 48.94 98 LYS A N 1
ATOM 770 C CA . LYS A 1 98 ? -7.560 6.120 -18.823 1.00 48.94 98 LYS A CA 1
ATOM 771 C C . LYS A 1 98 ? -8.517 6.759 -17.819 1.00 48.94 98 LYS A C 1
ATOM 773 O O . LYS A 1 98 ? -9.689 6.386 -17.809 1.00 48.94 98 LYS A O 1
ATOM 778 N N . PHE A 1 99 ? -8.069 7.711 -16.999 1.00 48.28 99 PHE A N 1
ATOM 779 C CA . PHE A 1 99 ? -8.895 8.258 -15.911 1.00 48.28 99 PHE A CA 1
ATOM 780 C C . PHE A 1 99 ? -9.536 9.625 -16.216 1.00 48.28 99 PHE A C 1
ATOM 782 O O . PHE A 1 99 ? -10.453 10.034 -15.512 1.00 48.28 99 PHE A O 1
ATOM 789 N N . SER A 1 100 ? -9.131 10.318 -17.289 1.00 44.69 100 SER A N 1
ATOM 790 C CA . SER A 1 100 ? -9.696 11.635 -17.644 1.00 44.69 100 SER A CA 1
ATOM 791 C C . SER A 1 100 ? -10.954 11.579 -18.529 1.00 44.69 100 SER A C 1
ATOM 793 O O . SER A 1 100 ? -11.495 12.630 -18.862 1.00 44.69 100 SER A O 1
ATOM 795 N N . SER A 1 101 ? -11.425 10.387 -18.919 1.00 41.50 101 SER A N 1
ATOM 796 C CA . SER A 1 101 ? -12.580 10.233 -19.830 1.00 41.50 101 SER A CA 1
ATOM 797 C C . SER A 1 101 ? -13.845 9.657 -19.178 1.00 41.50 101 SER A C 1
ATOM 799 O O . SER A 1 101 ? -14.853 9.493 -19.856 1.00 41.50 101 SER A O 1
ATOM 801 N N . ILE A 1 102 ? -13.829 9.351 -17.876 1.00 51.56 102 ILE A N 1
ATOM 802 C CA . ILE A 1 102 ? -15.025 8.956 -17.113 1.00 51.56 102 ILE A CA 1
ATOM 803 C C . ILE A 1 102 ? -15.231 9.990 -16.002 1.00 51.56 102 ILE A C 1
ATOM 805 O O . ILE A 1 102 ? -14.826 9.810 -14.859 1.00 51.56 102 ILE A O 1
ATOM 809 N N . SER A 1 103 ? -15.834 11.122 -16.344 1.00 49.94 103 SER A N 1
ATOM 810 C CA . SER A 1 103 ? -16.357 12.074 -15.354 1.00 49.94 103 SER A CA 1
ATOM 811 C C . SER A 1 103 ? -17.795 12.503 -15.628 1.00 49.94 103 SER A C 1
ATOM 813 O O . SER A 1 103 ? -18.369 13.219 -14.814 1.00 49.94 103 SER A O 1
ATOM 815 N N . GLU A 1 104 ? -18.438 12.003 -16.682 1.00 51.12 104 GLU A N 1
ATOM 816 C CA . GLU A 1 104 ? -19.835 12.317 -16.977 1.00 51.12 104 GLU A CA 1
ATOM 817 C C . GLU A 1 104 ? -20.522 11.093 -17.599 1.00 51.12 104 GLU A C 1
ATOM 819 O O . GLU A 1 104 ? -20.589 11.007 -18.817 1.00 51.12 104 GLU A O 1
ATOM 824 N N . ASP A 1 105 ? -20.936 10.107 -16.785 1.00 40.34 105 ASP A N 1
ATOM 825 C CA . ASP A 1 105 ? -22.298 9.522 -16.812 1.00 40.34 105 ASP A CA 1
ATOM 826 C C . ASP A 1 105 ? -22.463 8.372 -15.775 1.00 40.34 105 ASP A C 1
ATOM 828 O O . ASP A 1 105 ? -21.679 7.425 -15.745 1.00 40.34 105 ASP A O 1
ATOM 832 N N . VAL A 1 106 ? -23.543 8.455 -14.976 1.00 38.44 106 VAL A N 1
ATOM 833 C CA . VAL A 1 106 ? -24.212 7.409 -14.149 1.00 38.44 106 VAL A CA 1
ATOM 834 C C . VAL A 1 106 ? -23.449 6.876 -12.913 1.00 38.44 106 VAL A C 1
ATOM 836 O O . VAL A 1 106 ? -22.487 6.133 -13.023 1.00 38.44 106 VAL A O 1
ATOM 839 N N . SER A 1 107 ? -23.799 7.095 -11.639 1.00 45.62 107 SER A N 1
ATOM 840 C CA . SER A 1 107 ? -25.043 7.467 -10.946 1.00 45.62 107 SER A CA 1
ATOM 841 C C . SER A 1 107 ? -26.298 6.688 -11.346 1.00 45.62 107 SER A C 1
ATOM 843 O O . SER A 1 107 ? -27.234 7.288 -11.847 1.00 45.62 107 SER A O 1
ATOM 845 N N . GLU A 1 108 ? -26.336 5.376 -11.084 1.00 47.66 108 GLU A N 1
ATOM 846 C CA . GLU A 1 108 ? -27.525 4.681 -10.558 1.00 47.66 108 GLU A CA 1
ATOM 847 C C . GLU A 1 108 ? -27.158 3.243 -10.110 1.00 47.66 108 GLU A C 1
ATOM 849 O O . GLU A 1 108 ? -26.724 2.403 -10.891 1.00 47.66 108 GLU A O 1
ATOM 854 N N . LYS A 1 109 ? -27.326 2.994 -8.808 1.00 46.88 109 LYS A N 1
ATOM 855 C CA . LYS A 1 109 ? -27.716 1.745 -8.122 1.00 46.88 109 LYS A CA 1
ATOM 856 C C . LYS A 1 109 ? -27.335 0.367 -8.724 1.00 46.88 109 LYS A C 1
ATOM 858 O O . LYS A 1 109 ? -27.995 -0.129 -9.630 1.00 46.88 109 LYS A O 1
ATOM 863 N N . ALA A 1 110 ? -26.465 -0.376 -8.028 1.00 40.84 110 ALA A N 1
ATOM 864 C CA . ALA A 1 110 ? -26.511 -1.845 -8.022 1.00 40.84 110 ALA A CA 1
ATOM 865 C C . ALA A 1 110 ? -26.035 -2.433 -6.680 1.00 40.84 110 ALA A C 1
ATOM 867 O O . ALA A 1 110 ? -24.897 -2.269 -6.249 1.00 40.84 110 ALA A O 1
ATOM 868 N N . GLU A 1 111 ? -26.962 -3.114 -6.017 1.00 51.06 111 GLU A N 1
ATOM 869 C CA . GLU A 1 111 ? -26.813 -3.894 -4.793 1.00 51.06 111 GLU A CA 1
ATOM 870 C C . GLU A 1 111 ? -26.258 -5.279 -5.177 1.00 51.06 111 GLU A C 1
ATOM 872 O O . GLU A 1 111 ? -26.895 -5.971 -5.969 1.00 51.06 111 GLU A O 1
ATOM 877 N N . ILE A 1 112 ? -25.083 -5.695 -4.676 1.00 47.72 112 ILE A N 1
ATOM 878 C CA . ILE A 1 112 ? -24.537 -7.048 -4.922 1.00 47.72 112 ILE A CA 1
ATOM 879 C C . ILE A 1 112 ? -23.958 -7.645 -3.628 1.00 47.72 112 ILE A C 1
ATOM 881 O O . ILE A 1 112 ? -23.338 -6.979 -2.801 1.00 47.72 112 ILE A O 1
ATOM 885 N N . GLU A 1 113 ? -24.265 -8.925 -3.441 1.00 51.50 113 GLU A N 1
ATOM 886 C CA . GLU A 1 113 ? -24.356 -9.682 -2.197 1.00 51.50 113 GLU A CA 1
ATOM 887 C C . GLU A 1 113 ? -23.047 -9.975 -1.436 1.00 51.50 113 GLU A C 1
ATOM 889 O O . GLU A 1 113 ? -21.959 -10.148 -1.979 1.00 51.50 113 GLU A O 1
ATOM 894 N N . LYS A 1 114 ? -23.207 -10.165 -0.119 1.00 44.16 114 LYS A N 1
ATOM 895 C CA . LYS A 1 114 ? -22.181 -10.599 0.844 1.00 44.16 114 LYS A CA 1
ATOM 896 C C . LYS A 1 114 ? -21.566 -11.965 0.462 1.00 44.16 114 LYS A C 1
ATOM 898 O O . LYS A 1 114 ? -22.288 -12.969 0.496 1.00 44.16 114 LYS A O 1
ATOM 903 N N . PRO A 1 115 ? -20.236 -12.098 0.274 1.00 45.22 115 PRO A N 1
ATOM 904 C CA . PRO A 1 115 ? -19.615 -13.412 0.139 1.00 45.22 115 PRO A CA 1
ATOM 905 C C . PRO A 1 115 ? -19.620 -14.153 1.488 1.00 45.22 115 PRO A C 1
ATOM 907 O O . PRO A 1 115 ? -19.110 -13.688 2.512 1.00 45.22 115 PRO A O 1
ATOM 910 N N . LYS A 1 116 ? -20.243 -15.339 1.504 1.00 47.78 116 LYS A N 1
ATOM 911 C CA . LYS A 1 116 ? -20.422 -16.195 2.688 1.00 47.78 116 LYS A CA 1
ATOM 912 C C . LYS A 1 116 ? -19.079 -16.593 3.324 1.00 47.78 116 LYS A C 1
ATOM 914 O O . LYS A 1 116 ? -18.190 -17.136 2.673 1.00 47.78 116 LYS A O 1
ATOM 919 N N . LYS A 1 117 ? -18.977 -16.398 4.646 1.00 48.09 117 LYS A N 1
ATOM 920 C CA . LYS A 1 117 ? -17.844 -16.790 5.508 1.00 48.09 117 LYS A CA 1
ATOM 921 C C . LYS A 1 117 ? -17.462 -18.269 5.308 1.00 48.09 117 LYS A C 1
ATOM 923 O O . LYS A 1 117 ? -18.228 -19.163 5.674 1.00 48.09 117 LYS A O 1
ATOM 928 N N . LYS A 1 118 ? -16.249 -18.550 4.814 1.00 49.09 118 LYS A N 1
ATOM 929 C CA . LYS A 1 118 ? -15.686 -19.914 4.786 1.00 49.09 118 LYS A CA 1
ATOM 930 C C . LYS A 1 118 ? -15.334 -20.357 6.219 1.00 49.09 118 LYS A C 1
ATOM 932 O O . LYS A 1 118 ? -14.539 -19.719 6.905 1.00 49.09 118 LYS A O 1
ATOM 937 N N . LYS A 1 119 ? -15.957 -21.441 6.702 1.00 58.94 119 LYS A N 1
ATOM 938 C CA . LYS A 1 119 ? -15.748 -22.006 8.052 1.00 58.94 119 LYS A CA 1
ATOM 939 C C . LYS A 1 119 ? -14.319 -22.557 8.203 1.00 58.94 119 LYS A C 1
ATOM 941 O O . LYS A 1 119 ? -13.869 -23.345 7.374 1.00 58.94 119 LYS A O 1
ATOM 946 N N . LYS A 1 120 ? -13.625 -22.201 9.293 1.00 58.91 120 LYS A N 1
ATOM 947 C CA . LYS A 1 120 ? -12.304 -22.756 9.655 1.00 58.91 120 LYS A CA 1
ATOM 948 C C . LYS A 1 120 ? -12.413 -24.273 9.903 1.00 58.91 120 LYS A C 1
ATOM 950 O O . LYS A 1 120 ? -13.217 -24.704 10.730 1.00 58.91 120 LYS A O 1
ATOM 955 N N . ARG A 1 121 ? -11.605 -25.095 9.216 1.00 64.56 121 ARG A N 1
ATOM 956 C CA . ARG A 1 121 ? -11.515 -26.552 9.461 1.00 64.56 121 ARG A CA 1
ATOM 957 C C . ARG A 1 121 ? -10.844 -26.799 10.822 1.00 64.56 121 ARG A C 1
ATOM 959 O O . ARG A 1 121 ? -9.724 -26.348 11.044 1.00 64.56 121 ARG A O 1
ATOM 966 N N . LYS A 1 122 ? -11.507 -27.520 11.734 1.00 67.06 122 LYS A N 1
ATOM 967 C CA . LYS A 1 122 ? -10.921 -27.940 13.023 1.00 67.06 122 LYS A CA 1
ATOM 968 C C . LYS A 1 122 ? -9.883 -29.050 12.783 1.00 67.06 122 LYS A C 1
ATOM 970 O O . LYS A 1 122 ? -10.202 -30.049 12.140 1.00 67.06 122 LYS A O 1
ATOM 975 N N . LYS A 1 123 ? -8.656 -28.896 13.302 1.00 63.78 123 LYS A N 1
ATOM 976 C CA . LYS A 1 123 ? -7.624 -29.952 13.285 1.00 63.78 123 LYS A CA 1
ATOM 977 C C . LYS A 1 123 ? -8.072 -31.115 14.180 1.00 63.78 123 LYS A C 1
ATOM 979 O O . LYS A 1 123 ? -8.338 -30.920 15.363 1.00 63.78 123 LYS A O 1
ATOM 984 N N . ARG A 1 124 ? -8.160 -32.325 13.622 1.00 65.75 124 ARG A N 1
ATOM 985 C CA . ARG A 1 124 ? -8.474 -33.552 14.368 1.00 65.75 124 ARG A CA 1
ATOM 986 C C . ARG A 1 124 ? -7.184 -34.079 14.998 1.00 65.75 124 ARG A C 1
ATOM 988 O O . ARG A 1 124 ? -6.316 -34.573 14.285 1.00 65.75 124 ARG A O 1
ATOM 995 N N . VAL A 1 125 ? -7.045 -33.960 16.316 1.00 69.75 125 VAL A N 1
ATOM 996 C CA . VAL A 1 125 ? -5.918 -34.557 17.047 1.00 69.75 125 VAL A CA 1
ATOM 997 C C . VAL A 1 125 ? -6.112 -36.076 17.074 1.00 69.75 125 VAL A C 1
ATOM 999 O O . VAL A 1 125 ? -7.168 -36.562 17.486 1.00 69.75 125 VAL A O 1
ATOM 1002 N N . ARG A 1 126 ? -5.121 -36.837 16.595 1.00 69.00 126 ARG A N 1
ATOM 1003 C CA . ARG A 1 126 ? -5.120 -38.303 16.694 1.00 69.00 126 ARG A CA 1
ATOM 1004 C C . ARG A 1 126 ? -4.788 -38.689 18.134 1.00 69.00 126 ARG A C 1
ATOM 1006 O O . ARG A 1 126 ? -3.741 -38.315 18.649 1.00 69.00 126 ARG A O 1
ATOM 1013 N N . LYS A 1 127 ? -5.694 -39.414 18.786 1.00 68.00 127 LYS A N 1
ATOM 1014 C CA . LYS A 1 127 ? -5.496 -39.922 20.147 1.00 68.00 127 LYS A CA 1
ATOM 1015 C C . LYS A 1 127 ? -4.493 -41.077 20.075 1.00 68.00 127 LYS A C 1
ATOM 1017 O O . LYS A 1 127 ? -4.793 -42.101 19.467 1.00 68.00 127 LYS A O 1
ATOM 1022 N N . VAL A 1 128 ? -3.301 -40.896 20.638 1.00 71.44 128 VAL A N 1
ATOM 1023 C CA . VAL A 1 128 ? -2.310 -41.973 20.773 1.00 71.44 128 VAL A CA 1
ATOM 1024 C C . VAL A 1 128 ? -2.773 -42.889 21.905 1.00 71.44 128 VAL A C 1
ATOM 1026 O O . VAL A 1 128 ? -2.990 -42.433 23.027 1.00 71.44 128 VAL A O 1
ATOM 1029 N N . MET A 1 129 ? -2.986 -44.169 21.606 1.00 65.25 129 MET A N 1
ATOM 1030 C CA . MET A 1 129 ? -3.417 -45.166 22.585 1.00 65.25 129 MET A CA 1
ATOM 1031 C C . MET A 1 129 ? -2.170 -45.722 23.283 1.00 65.25 129 MET A C 1
ATOM 1033 O O . MET A 1 129 ? -1.406 -46.474 22.684 1.00 65.25 129 MET A O 1
ATOM 1037 N N . VAL A 1 130 ? -1.926 -45.321 24.531 1.00 73.06 130 VAL A N 1
ATOM 1038 C CA . VAL A 1 130 ? -0.807 -45.857 25.320 1.00 73.06 130 VAL A CA 1
ATOM 1039 C C . VAL A 1 130 ? -1.235 -47.201 25.907 1.00 73.06 130 VAL A C 1
ATOM 1041 O O . VAL A 1 130 ? -2.186 -47.276 26.686 1.00 73.06 130 VAL A O 1
ATO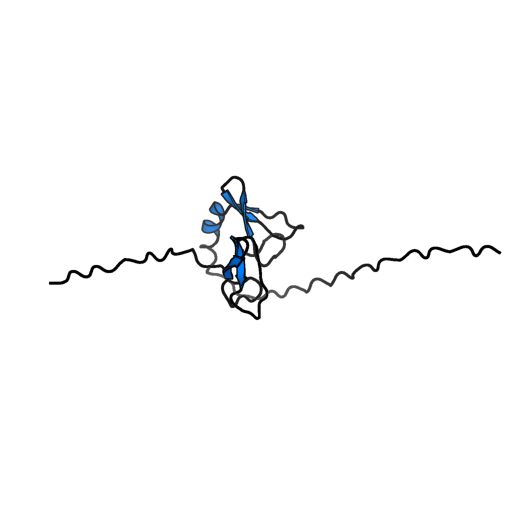M 1044 N N . ARG A 1 131 ? -0.557 -48.279 25.506 1.00 68.69 131 ARG A N 1
ATOM 1045 C CA . ARG A 1 131 ? -0.805 -49.641 25.996 1.00 68.69 131 ARG A CA 1
ATOM 1046 C C . ARG A 1 131 ? -0.222 -49.767 27.405 1.00 68.69 131 ARG A C 1
ATOM 1048 O O . ARG A 1 131 ? 0.994 -49.723 27.566 1.00 68.69 131 ARG A O 1
ATOM 1055 N N . ARG A 1 132 ? -1.077 -49.890 28.424 1.00 64.69 132 ARG A N 1
ATOM 1056 C CA . ARG A 1 132 ? -0.635 -50.166 29.800 1.00 64.69 132 ARG A CA 1
ATOM 1057 C C . ARG A 1 132 ? 0.018 -51.552 29.835 1.00 64.69 132 ARG A C 1
ATOM 1059 O O . ARG A 1 132 ? -0.595 -52.526 29.406 1.00 64.69 132 ARG A O 1
ATOM 1066 N N . LYS A 1 133 ? 1.278 -51.602 30.269 1.00 65.50 133 LYS A N 1
ATOM 1067 C CA . LYS A 1 133 ? 2.043 -52.828 30.518 1.00 65.50 133 LYS A CA 1
ATOM 1068 C C . LYS A 1 133 ? 1.610 -53.357 31.894 1.00 65.50 133 LYS A C 1
ATOM 1070 O O . LYS A 1 133 ? 1.581 -52.563 32.834 1.00 65.50 133 LYS A O 1
ATOM 1075 N N . SER A 1 134 ? 1.183 -54.618 31.950 1.00 65.88 134 SER A N 1
ATOM 1076 C CA . SER A 1 134 ? 0.859 -55.344 33.187 1.00 65.88 134 SER A CA 1
ATOM 1077 C C . SER A 1 134 ? 2.097 -55.614 34.025 1.00 65.88 134 SER A C 1
ATOM 1079 O O . SER A 1 134 ? 3.183 -55.740 33.412 1.00 65.88 134 SER A O 1
#

Radius of gyration: 24.58 Å; chains: 1; bounding box: 50×105×53 Å

Secondary structure (DSSP, 8-state):
------------------B-TTTSSSBEEEEE-TTS-EEEEES-TT---EESSEEE-PPPTTT--S-EEEEEETTEEEEE-S-TT---EEEGGGTGGGSSS-SSS-------PPPPPPPPPPP-----------

Sequence (134 aa):
MQQSLNAKRGLNQKKEPTSCPLCHQDSIIEMETSSEKIYYSCKNDACKFISWDKPFDQKCPKCDNQFLIEVDVDGEPVYQCPNSNCSFEVNVADADEKFSSISEDVSEKAEIEKPKKKKKRKKRVRKVMVRRKS